Protein AF-A0A2P6W379-F1 (afdb_monomer_lite)

Structure (mmCIF, N/CA/C/O backbone):
data_AF-A0A2P6W379-F1
#
_entry.id   AF-A0A2P6W379-F1
#
loop_
_atom_site.group_PDB
_atom_site.id
_atom_site.type_symbol
_atom_site.label_atom_id
_atom_site.label_alt_id
_atom_site.label_comp_id
_atom_site.label_asym_id
_atom_site.label_entity_id
_atom_site.label_seq_id
_atom_site.pdbx_PDB_ins_code
_atom_site.Cartn_x
_atom_site.Cartn_y
_atom_site.Cartn_z
_atom_site.occupancy
_atom_site.B_iso_or_equiv
_atom_site.auth_seq_id
_atom_site.auth_comp_id
_atom_site.auth_asym_id
_atom_site.auth_atom_id
_atom_site.pdbx_PDB_model_num
ATOM 1 N N . MET A 1 1 ? 27.124 0.269 -18.671 1.00 57.78 1 MET A N 1
ATOM 2 C CA . MET A 1 1 ? 26.835 -1.147 -18.355 1.00 57.78 1 MET A CA 1
ATOM 3 C C . MET A 1 1 ? 25.331 -1.273 -18.275 1.00 57.78 1 MET A C 1
ATOM 5 O O . MET A 1 1 ? 24.788 -0.653 -17.379 1.00 57.78 1 MET A O 1
ATOM 9 N N . ASN A 1 2 ? 24.666 -1.959 -19.210 1.00 65.56 2 ASN A N 1
ATOM 10 C CA . ASN A 1 2 ? 23.214 -2.136 -19.132 1.00 65.56 2 ASN A CA 1
ATOM 11 C C . ASN A 1 2 ? 22.902 -3.354 -18.249 1.00 65.56 2 ASN A C 1
ATOM 13 O O . ASN A 1 2 ? 23.427 -4.433 -18.517 1.00 65.56 2 ASN A O 1
ATOM 17 N N . ILE A 1 3 ? 22.148 -3.166 -17.160 1.00 71.19 3 ILE A N 1
ATOM 18 C CA . ILE A 1 3 ? 21.788 -4.265 -16.240 1.00 71.19 3 ILE A CA 1
ATOM 19 C C . ILE A 1 3 ? 20.744 -5.173 -16.905 1.00 71.19 3 ILE A C 1
ATOM 21 O O . ILE A 1 3 ? 20.728 -6.380 -16.673 1.00 71.19 3 ILE A O 1
ATOM 25 N N . LEU A 1 4 ? 19.913 -4.595 -17.775 1.00 75.00 4 LEU A N 1
ATOM 26 C CA . LEU A 1 4 ? 18.944 -5.310 -18.593 1.00 75.00 4 LEU A CA 1
ATOM 27 C C . LEU A 1 4 ? 19.584 -5.625 -19.954 1.00 75.00 4 LEU A C 1
ATOM 29 O O . LEU A 1 4 ? 20.148 -4.746 -20.608 1.00 75.00 4 LEU A O 1
ATOM 33 N N . GLN A 1 5 ? 19.547 -6.897 -20.355 1.00 80.19 5 GLN A N 1
ATOM 34 C CA . GLN A 1 5 ? 20.039 -7.359 -21.656 1.00 80.19 5 GLN A CA 1
ATOM 35 C C . GLN A 1 5 ? 18.868 -7.534 -22.631 1.00 80.19 5 GLN A C 1
ATOM 37 O O . GLN A 1 5 ? 17.827 -8.070 -22.252 1.00 80.19 5 GLN A O 1
ATOM 42 N N . GLY A 1 6 ? 19.054 -7.115 -23.889 1.00 77.94 6 GLY A N 1
ATOM 43 C CA . GLY A 1 6 ? 18.007 -7.170 -24.918 1.00 77.94 6 GLY A CA 1
ATOM 44 C C . GLY A 1 6 ? 16.788 -6.311 -24.559 1.00 77.94 6 GLY A C 1
ATOM 45 O O . GLY A 1 6 ? 16.950 -5.224 -24.012 1.00 77.94 6 GLY A O 1
ATOM 46 N N . ASP A 1 7 ? 15.585 -6.837 -24.812 1.00 76.88 7 ASP A N 1
ATOM 47 C CA . ASP A 1 7 ? 14.287 -6.207 -24.494 1.00 76.88 7 ASP A CA 1
ATOM 48 C C . ASP A 1 7 ? 13.787 -6.546 -23.071 1.00 76.88 7 ASP A C 1
ATOM 50 O O . ASP A 1 7 ? 12.583 -6.602 -22.800 1.00 76.88 7 ASP A O 1
ATOM 54 N N . GLY A 1 8 ? 14.707 -6.852 -22.150 1.00 80.50 8 GLY A N 1
ATOM 55 C CA . GLY A 1 8 ? 14.373 -7.222 -20.776 1.00 80.50 8 GLY A CA 1
ATOM 56 C C . GLY A 1 8 ? 13.643 -6.099 -20.031 1.00 80.50 8 GLY A C 1
ATOM 57 O O . GLY A 1 8 ? 14.076 -4.950 -20.052 1.00 80.50 8 GLY A O 1
ATOM 58 N N . LYS A 1 9 ? 12.559 -6.447 -19.325 1.00 84.31 9 LYS A N 1
ATOM 59 C CA . LYS A 1 9 ? 11.779 -5.530 -18.476 1.00 84.31 9 LYS A CA 1
ATOM 60 C C . LYS A 1 9 ? 12.013 -5.834 -17.003 1.00 84.31 9 LYS A C 1
ATOM 62 O O . LYS A 1 9 ? 12.027 -7.000 -16.607 1.00 84.31 9 LYS A O 1
ATOM 67 N N . ALA A 1 10 ? 12.158 -4.798 -16.184 1.00 90.06 10 ALA A N 1
ATOM 68 C CA . ALA A 1 10 ? 12.302 -4.955 -14.741 1.00 90.06 10 ALA A CA 1
ATOM 69 C C . ALA A 1 10 ? 10.930 -4.955 -14.050 1.00 90.06 10 ALA A C 1
ATOM 71 O O . ALA A 1 10 ? 10.135 -4.028 -14.209 1.00 90.06 10 ALA A O 1
ATOM 72 N N . ILE A 1 11 ? 10.663 -5.982 -13.245 1.00 93.00 11 ILE A N 1
ATOM 73 C CA . ILE A 1 11 ? 9.470 -6.056 -12.399 1.00 93.00 11 ILE A CA 1
ATOM 74 C C . ILE A 1 11 ? 9.860 -5.668 -10.974 1.00 93.00 11 ILE A C 1
ATOM 76 O O . ILE A 1 11 ? 10.752 -6.268 -10.378 1.00 93.00 11 ILE A O 1
ATOM 80 N N . ILE A 1 12 ? 9.199 -4.645 -10.444 1.00 94.25 12 ILE A N 1
ATOM 81 C CA . ILE A 1 12 ? 9.408 -4.104 -9.104 1.00 94.25 12 ILE A CA 1
ATOM 82 C C . ILE A 1 12 ? 8.241 -4.548 -8.225 1.00 94.25 12 ILE A C 1
ATOM 84 O O . ILE A 1 12 ? 7.087 -4.304 -8.561 1.00 94.25 12 ILE A O 1
ATOM 88 N N . CYS A 1 13 ? 8.516 -5.153 -7.070 1.00 93.44 13 CYS A N 1
ATOM 89 C CA . CYS A 1 13 ? 7.460 -5.732 -6.227 1.00 93.44 13 CYS A CA 1
ATOM 90 C C . CYS A 1 13 ? 7.002 -4.826 -5.069 1.00 93.44 13 CYS A C 1
ATOM 92 O O . CYS A 1 13 ? 6.078 -5.177 -4.345 1.00 93.44 13 CYS A O 1
ATOM 94 N N . SER A 1 14 ? 7.655 -3.684 -4.837 1.00 92.81 14 SER A N 1
ATOM 95 C CA . SER A 1 14 ? 7.234 -2.660 -3.862 1.00 92.81 14 SER A CA 1
ATOM 96 C C . SER A 1 14 ? 8.011 -1.354 -4.067 1.00 92.81 14 SER A C 1
ATOM 98 O O . SER A 1 14 ? 9.137 -1.352 -4.575 1.00 92.81 14 SER A O 1
ATOM 100 N N . SER A 1 15 ? 7.408 -0.240 -3.659 1.00 90.19 15 SER A N 1
ATOM 101 C CA . SER A 1 15 ? 7.976 1.113 -3.704 1.00 90.19 15 SER A CA 1
ATOM 102 C C . SER A 1 15 ? 8.850 1.465 -2.490 1.00 90.19 15 SER A C 1
ATOM 104 O O . SER A 1 15 ? 9.436 2.544 -2.460 1.00 90.19 15 SER A O 1
ATOM 106 N N . GLU A 1 16 ? 8.968 0.581 -1.493 1.00 91.44 16 GLU A N 1
ATOM 107 C CA . GLU A 1 16 ? 9.577 0.915 -0.200 1.00 91.44 16 GLU A CA 1
ATOM 108 C C . GLU A 1 16 ? 11.080 1.182 -0.283 1.00 91.44 16 GLU A C 1
ATOM 110 O O . GLU A 1 16 ? 11.851 0.404 -0.858 1.00 91.44 16 GLU A O 1
ATOM 115 N N . ASN A 1 17 ? 11.500 2.254 0.393 1.00 90.50 17 ASN A N 1
ATOM 116 C CA . ASN A 1 17 ? 12.902 2.649 0.520 1.00 90.50 17 ASN A CA 1
ATOM 117 C C . ASN A 1 17 ? 13.612 1.957 1.684 1.00 90.50 17 ASN A C 1
ATOM 119 O O . ASN A 1 17 ? 14.819 1.720 1.622 1.00 90.50 17 ASN A O 1
ATOM 123 N N . THR A 1 18 ? 12.878 1.620 2.744 1.00 91.12 18 THR A N 1
ATOM 124 C CA . THR A 1 18 ? 13.440 0.996 3.944 1.00 91.12 18 THR A CA 1
ATOM 125 C C . THR A 1 18 ? 12.498 -0.043 4.523 1.00 91.12 18 THR A C 1
ATOM 127 O O . THR A 1 18 ? 11.295 0.041 4.319 1.00 91.12 18 THR A O 1
ATOM 130 N N . PHE A 1 19 ? 13.045 -0.988 5.282 1.00 89.38 19 PHE A N 1
ATOM 131 C CA . PHE A 1 19 ? 12.269 -1.868 6.148 1.00 89.38 19 PHE A CA 1
ATOM 132 C C . PHE A 1 19 ? 12.831 -1.821 7.567 1.00 89.38 19 PHE A C 1
ATOM 134 O O . PHE A 1 19 ? 14.036 -1.635 7.779 1.00 89.38 19 PHE A O 1
ATOM 141 N N . ARG A 1 20 ? 11.961 -1.972 8.566 1.00 87.38 20 ARG A N 1
ATOM 142 C CA . ARG A 1 20 ? 12.348 -1.922 9.980 1.00 87.38 20 ARG A CA 1
ATOM 143 C C . ARG A 1 20 ? 12.516 -3.336 10.527 1.00 87.38 20 ARG A C 1
ATOM 145 O O . ARG A 1 20 ? 11.641 -4.183 10.394 1.00 87.38 20 ARG A O 1
ATOM 152 N N . THR A 1 21 ? 13.647 -3.582 11.176 1.00 86.44 21 THR A N 1
ATOM 153 C CA . THR A 1 21 ? 13.871 -4.765 12.019 1.00 86.44 21 THR A CA 1
ATOM 154 C C . THR A 1 21 ? 13.759 -4.364 13.488 1.00 86.44 21 THR A C 1
ATOM 156 O O . THR A 1 21 ? 13.798 -3.178 13.808 1.00 86.44 21 THR A O 1
ATOM 159 N N . MET A 1 22 ? 13.735 -5.333 14.410 1.00 85.56 22 MET A N 1
ATOM 160 C CA . MET A 1 22 ? 13.748 -5.036 15.853 1.00 85.56 22 MET 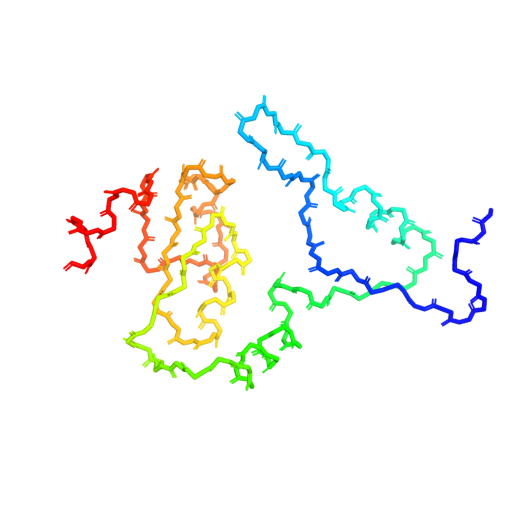A CA 1
ATOM 161 C C . MET A 1 22 ? 14.942 -4.178 16.309 1.00 85.56 22 MET A C 1
ATOM 163 O O . MET A 1 22 ? 14.881 -3.567 17.369 1.00 85.56 22 MET A O 1
ATOM 167 N N . LYS A 1 23 ? 16.048 -4.170 15.553 1.00 89.62 23 LYS A N 1
ATOM 168 C CA . LYS A 1 23 ? 17.309 -3.534 15.965 1.00 89.62 23 LYS A CA 1
ATOM 169 C C . LYS A 1 23 ? 17.656 -2.278 15.171 1.00 89.62 23 LYS A C 1
ATOM 171 O O . LYS A 1 23 ? 18.435 -1.467 15.656 1.00 89.62 23 LYS A O 1
ATOM 176 N N . LYS A 1 24 ? 17.163 -2.154 13.937 1.00 93.19 24 LYS A N 1
ATOM 177 C CA . LYS A 1 24 ? 17.547 -1.079 13.012 1.00 93.19 24 LYS A CA 1
ATOM 178 C C . LYS A 1 24 ? 16.618 -0.979 11.810 1.00 93.19 24 LYS A C 1
ATOM 180 O O . LYS A 1 24 ? 16.014 -1.972 11.398 1.00 93.19 24 LYS A O 1
ATOM 185 N N . THR A 1 25 ? 16.605 0.201 11.209 1.00 92.44 25 THR A N 1
ATOM 186 C CA . THR A 1 25 ? 16.099 0.436 9.856 1.00 92.44 25 THR A CA 1
ATOM 187 C C . THR A 1 25 ? 17.155 0.005 8.842 1.00 92.44 25 THR A C 1
ATOM 189 O O . THR A 1 25 ? 18.339 0.306 9.005 1.00 92.44 25 THR A O 1
ATOM 192 N N . MET A 1 26 ? 16.736 -0.729 7.817 1.00 93.75 26 MET A N 1
ATOM 193 C CA . MET A 1 26 ? 17.589 -1.260 6.757 1.00 93.75 26 MET A CA 1
ATOM 194 C C . MET A 1 26 ? 17.117 -0.748 5.394 1.00 93.75 26 MET A C 1
ATOM 196 O O . MET A 1 26 ? 15.913 -0.546 5.222 1.00 93.75 26 MET A O 1
ATOM 200 N N . PRO A 1 27 ? 18.022 -0.568 4.416 1.00 93.38 27 PRO A N 1
ATOM 201 C CA . PRO A 1 27 ? 17.626 -0.287 3.042 1.00 93.38 27 PRO A CA 1
ATOM 202 C C . PRO A 1 27 ? 16.738 -1.402 2.491 1.00 93.38 27 PRO A C 1
ATOM 204 O O . PRO A 1 27 ? 17.054 -2.580 2.648 1.00 93.38 27 PRO A O 1
ATOM 207 N N . HIS A 1 28 ? 15.644 -1.021 1.844 1.00 92.94 28 HIS A N 1
ATOM 208 C CA . HIS A 1 28 ? 14.801 -1.922 1.068 1.00 92.94 28 HIS A CA 1
ATOM 209 C C . HIS A 1 28 ? 15.131 -1.762 -0.426 1.00 92.94 28 HIS A C 1
ATOM 211 O O . HIS A 1 28 ? 16.180 -1.228 -0.795 1.00 92.94 28 HIS A O 1
ATOM 217 N N . GLN A 1 29 ? 14.254 -2.233 -1.306 1.00 93.31 29 GLN A N 1
ATOM 218 C CA . GLN A 1 29 ? 14.509 -2.266 -2.741 1.00 93.31 29 GLN A CA 1
ATOM 219 C C . GLN A 1 29 ? 14.503 -0.899 -3.447 1.00 93.31 29 GLN A C 1
ATOM 221 O O . GLN A 1 29 ? 14.893 -0.837 -4.607 1.00 93.31 29 GLN A O 1
ATOM 226 N N . GLY A 1 30 ? 14.129 0.199 -2.778 1.00 92.44 30 GLY A N 1
ATOM 227 C CA . GLY A 1 30 ? 14.041 1.537 -3.382 1.00 92.44 30 GLY A CA 1
ATOM 228 C C . GLY A 1 30 ? 15.288 1.982 -4.161 1.00 92.44 30 GLY A C 1
ATOM 229 O O . GLY A 1 30 ? 15.163 2.497 -5.270 1.00 92.44 30 GLY A O 1
ATOM 230 N N . MET A 1 31 ? 16.494 1.702 -3.651 1.00 91.00 31 MET A N 1
ATOM 231 C CA . MET A 1 31 ? 17.738 2.024 -4.370 1.00 91.00 31 MET A CA 1
ATOM 232 C C . MET A 1 31 ? 17.930 1.191 -5.644 1.00 91.00 31 MET A C 1
ATOM 234 O O . MET A 1 31 ? 18.374 1.710 -6.665 1.00 91.00 31 MET A O 1
ATOM 238 N N . PHE A 1 32 ? 17.549 -0.088 -5.614 1.00 91.25 32 PHE A N 1
ATOM 239 C CA . PHE A 1 32 ? 17.609 -0.954 -6.789 1.00 91.25 32 PHE A CA 1
ATOM 240 C C . PHE A 1 32 ? 16.536 -0.555 -7.802 1.00 91.25 32 PHE A C 1
ATOM 242 O O . PHE A 1 32 ? 16.822 -0.486 -8.991 1.00 91.25 32 PHE A O 1
ATOM 249 N N . ASN A 1 33 ? 15.336 -0.197 -7.338 1.00 93.00 33 ASN A N 1
ATOM 250 C CA . ASN A 1 33 ? 14.262 0.328 -8.179 1.00 93.00 33 ASN A CA 1
ATOM 251 C C . ASN A 1 33 ? 14.705 1.574 -8.946 1.00 93.00 33 ASN A C 1
ATOM 253 O O . ASN A 1 33 ? 14.422 1.687 -10.134 1.00 93.00 33 ASN A O 1
ATOM 257 N N . GLN A 1 34 ? 15.394 2.505 -8.278 1.00 91.75 34 GLN A N 1
ATOM 258 C CA . GLN A 1 34 ? 15.940 3.688 -8.936 1.00 91.75 34 GLN A CA 1
ATOM 259 C C . GLN A 1 34 ? 16.958 3.297 -10.012 1.00 91.75 34 GLN A C 1
ATOM 261 O O . GLN A 1 34 ? 16.827 3.738 -11.151 1.00 91.75 34 GLN A O 1
ATOM 266 N N . ALA A 1 35 ? 17.905 2.414 -9.682 1.00 89.94 35 ALA A N 1
ATOM 267 C CA . ALA A 1 35 ? 18.881 1.930 -10.651 1.00 89.94 35 ALA A CA 1
ATOM 268 C C . ALA A 1 35 ? 18.209 1.252 -11.857 1.00 89.94 35 ALA A C 1
ATOM 270 O O . ALA A 1 35 ? 18.611 1.485 -12.988 1.00 89.94 35 ALA A O 1
ATOM 271 N N . PHE A 1 36 ? 17.154 0.457 -11.658 1.00 90.25 36 PHE A N 1
ATOM 272 C CA . PHE A 1 36 ? 16.426 -0.147 -12.776 1.00 90.25 36 PHE A CA 1
ATOM 273 C C . PHE A 1 36 ? 15.701 0.891 -13.640 1.00 90.25 36 PHE A C 1
ATOM 275 O O . PHE A 1 36 ? 15.750 0.782 -14.862 1.00 90.25 36 PHE A O 1
ATOM 282 N N . ARG A 1 37 ? 15.088 1.918 -13.035 1.00 89.38 37 ARG A N 1
ATOM 283 C CA . ARG A 1 37 ? 14.392 2.994 -13.766 1.00 89.38 37 ARG A CA 1
ATOM 284 C C . ARG A 1 37 ? 15.330 3.838 -14.624 1.00 89.38 37 ARG A C 1
ATOM 286 O O . ARG A 1 37 ? 14.929 4.292 -15.687 1.00 89.38 37 ARG A O 1
ATOM 293 N N . GLU A 1 38 ? 16.566 4.047 -14.179 1.00 88.50 38 GLU A N 1
ATOM 294 C CA . GLU A 1 38 ? 17.581 4.766 -14.963 1.00 88.50 38 GLU A CA 1
ATOM 295 C C . GLU A 1 38 ? 18.087 3.947 -16.163 1.00 88.50 38 GLU A C 1
ATOM 297 O O . GLU A 1 38 ? 18.641 4.506 -17.108 1.00 88.50 38 GLU A O 1
ATOM 302 N N . MET A 1 39 ? 17.888 2.626 -16.140 1.00 83.19 39 MET A N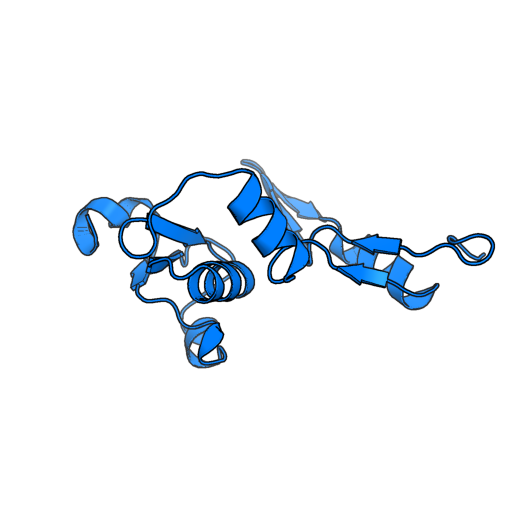 1
ATOM 303 C CA . MET A 1 39 ? 18.512 1.685 -17.072 1.00 83.19 39 MET A CA 1
ATOM 304 C C . MET A 1 39 ? 17.521 1.020 -18.041 1.00 83.19 39 MET A C 1
ATOM 306 O O . MET A 1 39 ? 17.957 0.377 -18.995 1.00 83.19 39 MET A O 1
ATOM 310 N N . GLY A 1 40 ? 16.208 1.166 -17.838 1.00 84.19 40 GLY A N 1
ATOM 311 C CA . GLY A 1 40 ? 15.198 0.657 -18.766 1.00 84.19 40 GLY A CA 1
ATOM 312 C C . GLY A 1 40 ? 13.763 0.725 -18.243 1.00 84.19 40 GLY A C 1
ATOM 313 O O . GLY A 1 40 ? 13.469 1.356 -17.228 1.00 84.19 40 GLY A O 1
ATOM 314 N N . GLU A 1 41 ? 12.852 0.063 -18.960 1.00 87.31 41 GLU A N 1
ATOM 315 C CA . GLU A 1 41 ? 11.439 0.001 -18.583 1.00 87.31 41 GLU A CA 1
ATOM 316 C C . GLU A 1 41 ? 11.230 -0.828 -17.310 1.00 87.31 41 GLU A C 1
ATOM 318 O O . GLU A 1 41 ? 11.686 -1.972 -17.193 1.00 87.31 41 GLU A O 1
ATOM 323 N N . THR A 1 42 ? 10.470 -0.260 -16.372 1.00 91.00 42 THR A N 1
ATOM 324 C CA . THR A 1 42 ? 10.095 -0.916 -15.117 1.00 91.00 42 THR A CA 1
ATOM 325 C C . THR A 1 42 ? 8.586 -0.946 -14.936 1.00 91.00 42 THR A 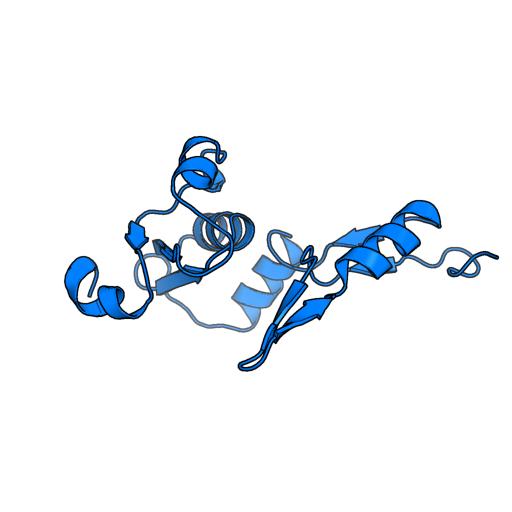C 1
ATOM 327 O O . THR A 1 42 ? 7.919 0.042 -15.243 1.00 91.00 42 THR A O 1
ATOM 330 N N . ARG A 1 43 ? 8.062 -2.014 -14.334 1.00 93.19 43 ARG A N 1
ATOM 331 C CA . ARG A 1 43 ? 6.663 -2.112 -13.898 1.00 93.19 43 ARG A CA 1
ATOM 332 C C . ARG A 1 43 ? 6.598 -2.433 -12.408 1.00 93.19 43 ARG A C 1
ATOM 334 O O . ARG A 1 43 ? 7.185 -3.420 -11.975 1.00 93.19 43 ARG A O 1
ATOM 341 N N . LEU A 1 44 ? 5.885 -1.612 -11.636 1.00 93.50 44 LEU A N 1
ATOM 342 C CA . LEU A 1 44 ? 5.503 -1.949 -10.265 1.00 93.50 44 LEU A CA 1
ATOM 343 C C . LEU A 1 44 ? 4.349 -2.960 -10.323 1.00 93.50 44 LEU A C 1
ATOM 345 O O . LEU A 1 44 ? 3.407 -2.745 -11.070 1.00 93.50 44 LEU A O 1
ATOM 349 N N . VAL A 1 45 ? 4.443 -4.056 -9.574 1.00 95.94 45 VAL A N 1
ATOM 350 C CA . VAL A 1 45 ? 3.384 -5.083 -9.445 1.00 95.94 45 VAL A CA 1
ATOM 351 C C . VAL A 1 45 ? 2.995 -5.333 -7.986 1.00 95.94 45 VAL A C 1
ATOM 353 O O . VAL A 1 45 ? 2.287 -6.282 -7.672 1.00 95.94 45 VAL A O 1
ATOM 356 N N . GLY A 1 46 ? 3.534 -4.524 -7.073 1.00 95.19 46 GLY A N 1
ATOM 357 C CA . GLY A 1 46 ? 3.085 -4.468 -5.688 1.00 95.19 46 GLY A CA 1
ATOM 358 C C . GLY A 1 46 ? 2.033 -3.383 -5.508 1.00 95.19 46 GLY A C 1
ATOM 359 O O . GLY A 1 46 ? 1.721 -2.648 -6.439 1.00 95.19 46 GLY A O 1
ATOM 360 N N . LYS A 1 47 ? 1.541 -3.234 -4.279 1.00 95.88 47 LYS A N 1
ATOM 361 C CA . LYS A 1 47 ? 0.597 -2.170 -3.918 1.00 95.88 47 LYS A CA 1
ATOM 362 C C . LYS A 1 47 ? 1.045 -0.789 -4.435 1.00 95.88 47 LYS A C 1
ATOM 364 O O . LYS A 1 47 ? 2.232 -0.472 -4.294 1.00 95.88 47 LYS A O 1
ATOM 369 N N . PRO A 1 48 ? 0.126 0.030 -4.975 1.00 95.50 48 PRO A N 1
ATOM 370 C CA . PRO A 1 48 ? -1.312 -0.216 -5.119 1.00 95.50 48 PRO A CA 1
ATOM 371 C C . PRO A 1 48 ? -1.715 -0.832 -6.476 1.00 95.50 48 PRO A C 1
ATOM 373 O O . PRO A 1 48 ? -2.880 -0.752 -6.835 1.00 95.50 48 PRO A O 1
ATOM 376 N N . ASP A 1 49 ? -0.790 -1.431 -7.238 1.00 96.62 49 ASP A N 1
ATOM 377 C CA . ASP A 1 49 ? -1.031 -1.891 -8.619 1.00 96.62 49 ASP A CA 1
ATOM 378 C C . ASP A 1 49 ? -2.243 -2.830 -8.755 1.00 96.62 49 ASP A C 1
ATOM 380 O O . ASP A 1 49 ? -2.466 -3.708 -7.917 1.00 96.62 49 ASP A O 1
ATOM 384 N N . ASP A 1 50 ? -2.995 -2.686 -9.846 1.00 96.06 50 ASP A N 1
ATOM 385 C CA . ASP A 1 50 ? -4.197 -3.486 -10.105 1.00 96.06 50 ASP A CA 1
ATOM 386 C C . ASP A 1 50 ? -3.890 -4.987 -10.187 1.00 96.06 50 ASP A C 1
ATOM 388 O O . ASP A 1 50 ? -4.679 -5.800 -9.713 1.00 96.06 50 ASP A O 1
ATOM 392 N N . PHE A 1 51 ? -2.711 -5.377 -10.694 1.00 95.56 51 PHE A N 1
ATOM 393 C CA . PHE A 1 51 ? -2.305 -6.785 -10.722 1.00 95.56 51 PHE A CA 1
ATOM 394 C C . PHE A 1 51 ? -2.129 -7.350 -9.309 1.00 95.56 51 PHE A C 1
ATOM 396 O O . PHE A 1 51 ? -2.469 -8.503 -9.053 1.00 95.56 51 PHE A O 1
ATOM 403 N N . TYR A 1 52 ? -1.619 -6.545 -8.368 1.00 96.62 52 TYR A N 1
ATOM 404 C CA . TYR A 1 52 ? -1.549 -6.960 -6.967 1.00 96.62 52 TYR A CA 1
ATOM 405 C C . TYR A 1 52 ? -2.950 -7.206 -6.407 1.00 96.62 52 TYR A C 1
ATOM 407 O O . TYR A 1 52 ? -3.162 -8.194 -5.706 1.00 96.62 52 TYR A O 1
ATOM 415 N N . GLN A 1 53 ? -3.893 -6.311 -6.703 1.00 95.75 53 GLN A N 1
ATOM 416 C CA . GLN A 1 53 ? -5.268 -6.399 -6.218 1.00 95.75 53 GLN A CA 1
ATOM 417 C C . GLN A 1 53 ? -6.001 -7.619 -6.798 1.00 95.75 53 GLN A C 1
ATOM 419 O O . GLN A 1 53 ? -6.645 -8.341 -6.039 1.00 95.75 53 GLN A O 1
ATOM 424 N N . 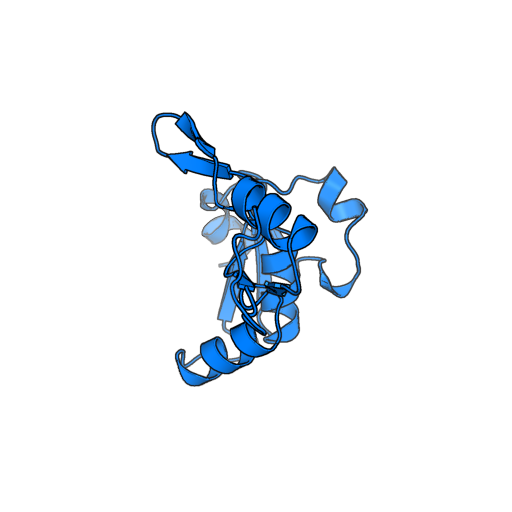GLU A 1 54 ? -5.842 -7.892 -8.096 1.00 95.69 54 GLU A N 1
ATOM 425 C CA . GLU A 1 54 ? -6.384 -9.080 -8.775 1.00 95.69 54 GLU A CA 1
ATOM 426 C C . GLU A 1 54 ? -5.862 -10.367 -8.119 1.00 95.69 54 GLU A C 1
ATOM 428 O O . GLU A 1 54 ? -6.639 -11.191 -7.637 1.00 95.69 54 GLU A O 1
ATOM 433 N N . VAL A 1 55 ? -4.538 -10.489 -7.971 1.00 95.75 55 VAL A N 1
ATOM 434 C CA . VAL A 1 55 ? -3.918 -11.651 -7.312 1.00 95.75 55 VAL A CA 1
ATOM 435 C C . VAL A 1 55 ? -4.356 -11.770 -5.849 1.00 95.75 55 VAL A C 1
ATOM 437 O O . VAL A 1 55 ? -4.537 -12.877 -5.339 1.00 95.75 55 VAL A O 1
ATOM 440 N N . PHE A 1 56 ? -4.533 -10.647 -5.150 1.00 95.69 56 PHE A N 1
ATOM 441 C CA . PHE A 1 56 ? -5.022 -10.639 -3.775 1.00 95.69 56 PHE A CA 1
ATOM 442 C C . PHE A 1 56 ? -6.453 -11.193 -3.686 1.00 95.69 56 PHE A C 1
ATOM 444 O O . PHE A 1 56 ? -6.724 -12.008 -2.803 1.00 95.69 56 PHE A O 1
ATOM 451 N N . GLN A 1 57 ? -7.346 -10.783 -4.590 1.00 94.25 57 GLN A N 1
ATOM 452 C CA . GLN A 1 57 ? -8.735 -11.255 -4.660 1.00 94.25 57 GLN A CA 1
ATOM 453 C C . GLN A 1 57 ? -8.833 -12.738 -5.023 1.00 94.25 57 GLN A C 1
ATOM 455 O O . GLN A 1 57 ? -9.656 -13.450 -4.447 1.00 94.25 57 GLN A O 1
ATOM 460 N N . ASP A 1 58 ? -7.965 -13.215 -5.912 1.00 95.38 58 ASP A N 1
ATOM 461 C CA . ASP A 1 58 ? -7.908 -14.629 -6.290 1.00 95.38 58 ASP A CA 1
ATOM 462 C C . ASP A 1 58 ? -7.390 -15.517 -5.152 1.00 95.38 58 ASP A C 1
ATOM 464 O O . ASP A 1 58 ? -7.848 -16.647 -4.965 1.00 95.38 58 ASP A O 1
ATOM 468 N N . TYR A 1 59 ? -6.417 -15.021 -4.382 1.00 96.06 59 TYR A N 1
ATOM 469 C CA . TYR A 1 59 ? -5.771 -15.801 -3.328 1.00 96.06 59 TYR A CA 1
ATOM 470 C C . TYR A 1 59 ? -6.551 -15.794 -2.007 1.00 96.06 59 TYR A C 1
ATOM 472 O O . TYR A 1 59 ? -6.607 -16.814 -1.312 1.00 96.06 59 TYR A O 1
ATOM 480 N N . PHE A 1 60 ? -7.135 -14.656 -1.622 1.00 93.50 60 PHE A N 1
ATOM 481 C CA . PHE A 1 60 ? -7.818 -14.496 -0.340 1.00 93.50 60 PHE A CA 1
ATOM 482 C C . PHE A 1 60 ? -9.336 -14.464 -0.501 1.00 93.50 60 PHE A C 1
ATOM 484 O O . PHE A 1 60 ? -9.896 -13.584 -1.143 1.00 93.50 60 PHE A O 1
ATOM 491 N N . SER A 1 61 ? -10.033 -15.348 0.213 1.00 91.38 61 SER A N 1
ATOM 492 C CA . SER A 1 61 ? -11.471 -15.190 0.433 1.00 91.38 61 SER A CA 1
ATOM 493 C C . SER A 1 61 ? -11.721 -14.156 1.532 1.00 91.38 61 SER A C 1
ATOM 495 O O . SER A 1 61 ? -11.338 -14.367 2.685 1.00 91.38 61 SER A O 1
ATOM 497 N N . TYR A 1 62 ? -12.385 -13.053 1.195 1.00 92.00 62 TYR A N 1
ATOM 498 C CA . TYR A 1 62 ? -12.777 -12.018 2.148 1.00 92.00 62 TYR A CA 1
ATOM 499 C C . TYR A 1 62 ? -14.159 -11.450 1.812 1.00 92.00 62 TYR A C 1
ATOM 501 O O . TYR A 1 62 ? -14.630 -11.544 0.681 1.00 92.00 62 TYR A O 1
ATOM 509 N N . PHE A 1 63 ? -14.815 -10.847 2.803 1.00 90.62 63 PHE A N 1
ATOM 510 C CA . PHE A 1 63 ? -16.087 -10.152 2.605 1.00 90.62 63 PHE A CA 1
ATOM 511 C C . PHE A 1 63 ? -15.844 -8.647 2.550 1.00 90.62 63 PHE A C 1
ATOM 513 O O . PHE A 1 63 ? -15.401 -8.049 3.538 1.00 90.62 63 PHE A O 1
ATOM 520 N N . THR A 1 64 ? -16.143 -8.035 1.406 1.00 84.69 64 THR A N 1
ATOM 521 C CA . THR A 1 64 ? -16.161 -6.575 1.235 1.00 84.69 64 THR A CA 1
ATOM 522 C C . THR A 1 64 ? -17.055 -5.943 2.306 1.00 84.69 64 THR A C 1
ATOM 524 O O . THR A 1 64 ? -18.167 -6.419 2.541 1.00 84.69 64 THR A O 1
ATOM 527 N N . GLY A 1 65 ? -16.566 -4.913 3.000 1.00 82.12 65 GLY A N 1
ATOM 528 C CA . GLY A 1 65 ? -17.278 -4.249 4.104 1.00 82.12 65 GLY A CA 1
ATOM 529 C C . GLY A 1 65 ? -17.298 -4.974 5.462 1.00 82.12 65 GLY A C 1
ATOM 530 O O . GLY A 1 65 ? -17.692 -4.370 6.454 1.00 82.12 65 GLY A O 1
ATOM 531 N N . ALA A 1 66 ? -16.845 -6.230 5.549 1.00 89.50 66 ALA A N 1
ATOM 532 C CA . ALA A 1 66 ? -16.640 -6.943 6.824 1.00 89.50 66 ALA A CA 1
ATOM 533 C C . ALA A 1 66 ? -15.169 -7.341 7.048 1.00 89.50 66 ALA A C 1
ATOM 535 O O . ALA A 1 66 ? -14.844 -8.101 7.960 1.00 89.50 66 ALA A O 1
ATOM 536 N N . SER A 1 67 ? -14.283 -6.819 6.202 1.00 95.31 67 SER A N 1
ATOM 537 C CA . SER A 1 67 ? -12.841 -7.039 6.242 1.00 95.31 67 SER A CA 1
ATOM 538 C C . SER A 1 67 ? -12.133 -5.697 6.359 1.00 95.31 67 SER A C 1
ATOM 540 O O . SER A 1 67 ? -12.603 -4.691 5.821 1.00 95.31 67 SER A O 1
ATOM 542 N N . MET A 1 68 ? -11.005 -5.689 7.068 1.00 95.62 68 MET A N 1
ATOM 543 C CA . MET A 1 68 ? -10.220 -4.484 7.308 1.00 95.62 68 MET A CA 1
ATOM 544 C C . MET A 1 68 ? -8.851 -4.598 6.647 1.00 95.62 68 MET A C 1
ATOM 546 O O . MET A 1 68 ? -8.153 -5.593 6.851 1.00 95.62 68 MET A O 1
ATOM 550 N N . PHE A 1 69 ? -8.441 -3.554 5.931 1.00 96.62 69 PHE A N 1
ATOM 551 C CA . PHE A 1 69 ? -7.083 -3.408 5.424 1.00 96.62 69 PHE A CA 1
ATOM 552 C C . PHE A 1 69 ? -6.312 -2.458 6.343 1.00 96.62 69 PHE A C 1
ATOM 554 O O . PHE A 1 69 ? -6.619 -1.269 6.442 1.00 96.62 69 PHE A O 1
ATOM 561 N N . VAL A 1 70 ? -5.333 -2.993 7.070 1.00 96.44 70 VAL A N 1
ATOM 562 C CA . VAL A 1 70 ? -4.574 -2.245 8.080 1.00 96.44 70 VAL A CA 1
ATOM 563 C C . VAL A 1 70 ? -3.150 -2.050 7.586 1.00 96.44 70 VAL A C 1
ATOM 565 O O . VAL A 1 70 ? -2.463 -3.026 7.292 1.00 96.44 70 VAL A O 1
ATOM 568 N N . GLY A 1 71 ? -2.700 -0.801 7.527 1.00 95.62 71 GLY A N 1
ATOM 569 C CA . GLY A 1 71 ? -1.385 -0.461 6.997 1.00 95.62 71 GLY A CA 1
ATOM 570 C C . GLY A 1 71 ? -0.841 0.841 7.559 1.00 95.62 71 GLY A C 1
ATOM 571 O O . GLY A 1 71 ? -1.506 1.546 8.321 1.00 95.62 71 GLY A O 1
ATOM 572 N N . ASP A 1 72 ? 0.395 1.143 7.207 1.00 94.75 72 ASP A N 1
ATOM 573 C CA . ASP A 1 72 ? 1.133 2.316 7.666 1.00 94.75 72 ASP A CA 1
ATOM 574 C C . ASP A 1 72 ? 1.682 3.157 6.510 1.00 94.75 72 ASP A C 1
ATOM 576 O O . ASP A 1 72 ? 2.439 4.095 6.759 1.00 94.75 72 ASP A O 1
ATOM 580 N N . ARG A 1 73 ? 1.257 2.863 5.274 1.00 95.00 73 ARG A N 1
ATOM 581 C CA . ARG A 1 73 ? 1.579 3.606 4.049 1.00 95.00 73 ARG A CA 1
ATOM 582 C C . ARG A 1 73 ? 0.332 4.002 3.267 1.00 95.00 73 ARG A C 1
ATOM 584 O O . ARG A 1 73 ? -0.725 3.390 3.419 1.00 95.00 73 ARG A O 1
ATOM 591 N N . LEU A 1 74 ? 0.444 5.035 2.430 1.00 96.38 74 LEU A N 1
ATOM 592 C CA . LEU A 1 74 ? -0.696 5.526 1.643 1.00 96.38 74 LEU A CA 1
ATOM 593 C C . LEU A 1 74 ? -1.129 4.485 0.609 1.00 96.38 74 LEU A C 1
ATOM 595 O O . LEU A 1 74 ? -2.323 4.289 0.404 1.00 96.38 74 LEU A O 1
ATOM 599 N N . GLU A 1 75 ? -0.175 3.740 0.053 1.00 95.75 75 GLU A N 1
ATOM 600 C CA . GLU A 1 75 ? -0.427 2.641 -0.877 1.00 95.75 75 GLU A CA 1
ATOM 601 C C . GLU A 1 75 ? -1.251 1.513 -0.238 1.00 95.75 75 GLU A C 1
ATOM 603 O O . GLU A 1 75 ? -2.010 0.841 -0.933 1.00 95.75 75 GLU A O 1
ATOM 608 N N . ASP A 1 76 ? -1.143 1.305 1.082 1.00 96.81 76 ASP A N 1
ATOM 609 C CA . ASP A 1 76 ? -2.001 0.355 1.799 1.00 96.81 76 ASP A CA 1
ATOM 610 C C . ASP A 1 76 ? -3.454 0.837 1.828 1.00 96.81 76 ASP A C 1
ATOM 612 O O . ASP A 1 76 ? -4.374 0.030 1.698 1.00 96.81 76 ASP A O 1
ATOM 616 N N . MET A 1 77 ? -3.658 2.145 2.010 1.00 97.81 77 MET A N 1
ATOM 617 C CA . MET A 1 77 ? -4.992 2.746 2.074 1.00 97.81 77 MET A CA 1
ATOM 618 C C . MET A 1 77 ? -5.646 2.726 0.700 1.00 97.81 77 MET A C 1
ATOM 620 O O . MET A 1 77 ? -6.781 2.288 0.574 1.00 97.81 77 MET A O 1
ATOM 624 N N . GLU A 1 78 ? -4.898 3.096 -0.334 1.00 97.88 78 GLU A N 1
ATOM 625 C CA . GLU A 1 78 ? -5.351 3.008 -1.720 1.00 97.88 78 GLU A CA 1
ATOM 626 C C . GLU A 1 78 ? -5.744 1.577 -2.096 1.00 97.88 78 GLU A C 1
ATOM 628 O O . GLU A 1 78 ? -6.851 1.342 -2.572 1.00 97.88 78 GLU A O 1
ATOM 633 N N . THR A 1 79 ? -4.886 0.601 -1.778 1.00 97.62 79 THR A N 1
ATOM 634 C CA . THR A 1 79 ? -5.174 -0.820 -2.022 1.00 97.62 79 THR A CA 1
ATOM 635 C C . THR A 1 79 ? -6.446 -1.260 -1.300 1.00 97.62 79 THR A C 1
ATOM 637 O O . THR A 1 79 ? -7.328 -1.857 -1.909 1.00 97.62 79 THR A O 1
ATOM 640 N N . GLY A 1 80 ? -6.566 -0.975 -0.001 1.00 97.50 80 GLY A N 1
ATOM 641 C CA . GLY A 1 80 ? -7.732 -1.386 0.778 1.00 97.50 80 GLY A CA 1
ATOM 642 C C . GLY A 1 80 ? -9.033 -0.726 0.313 1.00 97.50 80 GLY A C 1
ATOM 643 O O . GLY A 1 80 ? -10.061 -1.401 0.250 1.00 97.50 80 GLY A O 1
ATOM 644 N N . ASN A 1 81 ? -8.973 0.553 -0.065 1.00 97.56 81 ASN A N 1
ATOM 645 C CA . ASN A 1 81 ? -10.114 1.298 -0.591 1.00 97.56 81 ASN A CA 1
ATOM 646 C C . ASN A 1 81 ? -10.556 0.740 -1.954 1.00 97.56 81 ASN A C 1
ATOM 648 O O . ASN A 1 81 ? -11.747 0.487 -2.141 1.00 97.56 81 ASN A O 1
ATOM 652 N N . ASN A 1 82 ? -9.620 0.451 -2.865 1.00 97.12 82 ASN A N 1
ATOM 653 C CA . ASN A 1 82 ? -9.932 -0.191 -4.149 1.00 97.12 82 ASN A CA 1
ATOM 654 C C . ASN A 1 82 ? -10.532 -1.598 -3.968 1.00 97.12 82 ASN A C 1
ATOM 656 O O . ASN A 1 82 ? -11.443 -1.989 -4.696 1.00 97.12 82 ASN A O 1
ATOM 660 N N . LEU A 1 83 ? -10.082 -2.344 -2.952 1.00 96.50 83 LEU A N 1
ATOM 661 C CA . LEU A 1 83 ? -10.610 -3.670 -2.606 1.00 96.50 83 LEU A CA 1
ATOM 662 C C . LEU A 1 83 ? -11.966 -3.635 -1.871 1.00 96.50 83 LEU A C 1
ATOM 664 O O . LEU A 1 83 ? -12.501 -4.702 -1.543 1.00 96.50 83 LEU A O 1
ATOM 668 N N . GLY A 1 84 ? -12.522 -2.451 -1.586 1.00 95.88 84 GLY A N 1
ATOM 669 C CA . GLY A 1 84 ? -13.801 -2.289 -0.884 1.00 95.88 84 GLY A CA 1
ATOM 670 C C . GLY A 1 84 ? -13.766 -2.740 0.582 1.00 95.88 84 GLY A C 1
ATOM 671 O O . GLY A 1 84 ? -14.776 -3.202 1.127 1.00 95.88 84 GLY A O 1
ATOM 672 N N . MET A 1 85 ? -12.593 -2.679 1.214 1.00 96.81 85 MET A N 1
ATOM 673 C CA . MET A 1 85 ? -12.402 -2.983 2.631 1.00 96.81 85 MET A CA 1
ATOM 674 C C . MET A 1 85 ? -12.441 -1.714 3.478 1.00 96.81 85 MET A C 1
ATOM 676 O O . MET A 1 85 ? -12.150 -0.627 2.995 1.00 96.81 85 MET A O 1
ATOM 680 N N . THR A 1 86 ? -12.710 -1.870 4.774 1.00 96.50 86 THR A N 1
ATOM 681 C CA . THR A 1 86 ? -12.502 -0.778 5.729 1.00 96.50 86 THR A CA 1
ATOM 682 C C . THR A 1 86 ? -11.009 -0.533 5.918 1.00 96.50 86 THR A C 1
ATOM 684 O O . THR A 1 86 ? -10.277 -1.445 6.314 1.00 96.50 86 THR A O 1
ATOM 687 N N . THR A 1 87 ? -10.537 0.684 5.686 1.00 97.56 87 THR A N 1
ATOM 688 C CA . THR A 1 87 ? -9.112 1.025 5.746 1.00 97.56 87 THR A CA 1
ATOM 689 C C . THR A 1 87 ? -8.709 1.647 7.078 1.00 97.56 87 THR A C 1
ATOM 691 O O . THR A 1 87 ? -9.372 2.525 7.636 1.00 97.56 87 THR A O 1
ATOM 694 N N . VAL A 1 88 ? -7.582 1.187 7.624 1.00 97.25 88 VAL A N 1
ATOM 695 C CA . VAL A 1 88 ? -7.045 1.685 8.895 1.00 97.25 88 VAL A CA 1
ATOM 696 C C . VAL A 1 88 ? -5.578 2.051 8.758 1.00 97.25 88 VAL A C 1
ATOM 698 O O . VAL A 1 88 ? -4.714 1.176 8.677 1.00 97.25 88 VAL A O 1
ATOM 701 N N . ALA A 1 89 ? -5.297 3.350 8.842 1.00 97.25 89 ALA A N 1
ATOM 702 C CA . ALA A 1 89 ? -3.942 3.874 8.885 1.00 97.25 89 ALA A CA 1
ATOM 703 C C . ALA A 1 89 ? -3.383 3.816 10.312 1.00 97.25 89 ALA A C 1
ATOM 705 O O . ALA A 1 89 ? -3.982 4.339 11.263 1.00 97.25 89 ALA A O 1
ATOM 706 N N . VAL A 1 90 ? -2.200 3.227 10.467 1.00 95.88 90 VAL A N 1
ATOM 707 C CA . VAL A 1 90 ? -1.490 3.123 11.743 1.00 95.88 90 VAL A CA 1
ATOM 708 C C . VAL A 1 90 ? -0.257 4.027 11.735 1.00 95.88 90 VAL A C 1
ATOM 710 O O . VAL A 1 90 ? 0.771 3.717 11.147 1.00 95.88 90 VAL A O 1
ATOM 713 N N . MET A 1 91 ? -0.324 5.127 12.484 1.00 94.12 91 MET A N 1
ATOM 714 C CA . MET A 1 91 ? 0.706 6.176 12.534 1.00 94.12 91 MET A CA 1
ATOM 715 C C . MET A 1 91 ? 1.919 5.831 13.421 1.00 94.12 91 MET A C 1
ATOM 717 O O . MET A 1 91 ? 2.560 6.715 13.985 1.00 94.12 91 MET A O 1
ATOM 721 N N . SER A 1 92 ? 2.212 4.541 13.609 1.00 89.25 92 SER A N 1
ATOM 722 C CA . SER A 1 92 ? 3.469 4.086 14.225 1.00 89.25 92 SER A CA 1
ATOM 723 C C . SER A 1 92 ? 4.569 3.811 13.191 1.00 89.25 92 SER A C 1
ATOM 725 O O . SER A 1 92 ? 5.718 3.572 13.571 1.00 89.25 92 SER A O 1
ATOM 727 N N . GLY A 1 93 ? 4.204 3.797 11.906 1.00 86.50 93 GLY A N 1
ATOM 728 C CA . GLY A 1 93 ? 5.073 3.496 10.775 1.00 86.50 93 GLY A CA 1
ATOM 729 C C . GLY A 1 93 ? 5.493 4.737 9.997 1.00 86.50 93 GLY A C 1
ATOM 730 O O . GLY A 1 93 ? 6.155 5.607 10.570 1.00 86.50 93 GLY A O 1
ATOM 731 N N . ASP A 1 94 ? 5.158 4.771 8.707 1.00 87.50 94 ASP A N 1
ATOM 732 C CA . ASP A 1 94 ? 5.619 5.796 7.760 1.00 87.50 94 ASP A CA 1
ATOM 733 C C . ASP A 1 94 ? 4.596 6.924 7.541 1.00 87.50 94 ASP A C 1
ATOM 735 O O . ASP A 1 94 ? 4.986 8.073 7.339 1.00 87.50 94 ASP A O 1
ATOM 739 N N . ILE A 1 95 ? 3.296 6.640 7.645 1.00 92.56 95 ILE A N 1
ATOM 740 C CA . ILE A 1 95 ? 2.249 7.665 7.668 1.00 92.56 95 ILE A CA 1
ATOM 741 C C . ILE A 1 95 ? 2.239 8.406 9.013 1.00 92.56 95 ILE A C 1
ATOM 743 O O . ILE A 1 95 ? 2.217 7.801 10.087 1.00 92.56 95 ILE A O 1
ATOM 747 N N . ASP A 1 96 ? 2.069 9.726 8.948 1.00 94.56 96 ASP A N 1
ATOM 748 C CA . ASP A 1 96 ? 1.634 10.565 10.060 1.00 94.56 96 ASP A CA 1
ATOM 749 C C . ASP A 1 96 ? 0.383 11.397 9.701 1.00 94.56 96 ASP A C 1
ATOM 751 O O . ASP A 1 96 ? -0.209 11.276 8.625 1.00 94.56 96 ASP A O 1
ATOM 755 N N . ARG A 1 97 ? -0.051 12.261 10.626 1.00 93.50 97 ARG A N 1
ATOM 756 C CA . ARG A 1 97 ? -1.232 13.116 10.421 1.00 93.50 97 ARG A CA 1
ATOM 757 C C . ARG A 1 97 ? -1.062 14.127 9.293 1.00 93.50 97 ARG A C 1
ATOM 759 O O . ARG A 1 97 ? -2.056 14.484 8.670 1.00 93.50 97 ARG A O 1
ATOM 766 N N . GLU A 1 98 ? 0.144 14.639 9.080 1.00 95.31 98 GLU A N 1
ATOM 767 C CA . GLU A 1 98 ? 0.395 15.653 8.057 1.00 95.31 98 GLU A CA 1
ATOM 768 C C . GLU A 1 98 ? 0.422 15.026 6.664 1.00 95.31 98 GLU A C 1
ATOM 770 O O . GLU A 1 98 ? -0.096 15.626 5.723 1.00 95.31 98 GLU A O 1
ATOM 775 N N . ILE A 1 99 ? 0.937 13.800 6.547 1.00 95.50 99 ILE A N 1
ATOM 776 C CA . ILE A 1 99 ? 0.855 12.987 5.330 1.00 95.50 99 ILE A CA 1
ATOM 777 C C . ILE A 1 99 ? -0.612 12.703 4.987 1.00 95.50 99 ILE A C 1
ATOM 779 O O . ILE A 1 99 ? -1.037 13.008 3.876 1.00 95.50 99 ILE A O 1
ATOM 783 N N . LEU A 1 100 ? -1.425 12.231 5.944 1.00 94.94 100 LEU A N 1
ATOM 784 C CA . LEU A 1 100 ? -2.850 11.946 5.696 1.00 94.94 100 LEU A CA 1
ATOM 785 C C . LEU A 1 100 ? -3.662 13.174 5.276 1.00 94.94 100 LEU A C 1
ATOM 787 O O . LEU A 1 100 ? -4.588 13.053 4.482 1.00 94.94 100 LEU A O 1
ATOM 791 N N . LYS A 1 101 ? -3.335 14.364 5.792 1.00 94.75 101 LYS A N 1
ATOM 792 C CA . LYS A 1 101 ? -4.015 15.608 5.389 1.00 94.75 101 LYS A CA 1
ATOM 793 C C . LYS A 1 101 ? -3.784 15.967 3.923 1.00 94.75 101 LYS A C 1
ATOM 795 O O . LYS A 1 101 ? -4.602 16.682 3.354 1.00 94.75 101 LYS A O 1
ATOM 800 N N . LYS A 1 102 ? -2.654 15.539 3.359 1.00 96.81 102 LYS A N 1
ATOM 801 C CA . LYS A 1 102 ? -2.242 15.821 1.979 1.00 96.81 102 LYS A CA 1
ATOM 802 C C . LYS A 1 102 ? -2.516 14.655 1.031 1.00 96.81 102 LYS A C 1
ATOM 804 O O . LYS A 1 102 ? -2.246 14.798 -0.153 1.00 96.81 102 LYS A O 1
ATOM 809 N N . ALA A 1 103 ? -2.985 13.526 1.557 1.00 96.50 103 ALA A N 1
ATOM 810 C CA . ALA A 1 103 ? -3.286 12.341 0.777 1.00 96.50 103 ALA A CA 1
ATOM 811 C C . ALA A 1 103 ? -4.461 12.601 -0.172 1.00 96.50 103 ALA A C 1
ATOM 813 O O . ALA A 1 103 ? -5.408 13.316 0.180 1.00 96.50 103 ALA A O 1
ATOM 814 N N . ASP A 1 104 ? -4.402 11.982 -1.347 1.00 97.25 104 ASP A N 1
ATOM 815 C CA . ASP A 1 104 ? -5.510 11.989 -2.296 1.00 97.25 104 ASP A CA 1
ATOM 816 C C . ASP A 1 104 ? -6.742 11.309 -1.684 1.00 97.25 104 ASP A C 1
ATOM 818 O O . ASP A 1 104 ? -6.627 10.499 -0.762 1.00 97.25 104 ASP A O 1
ATOM 822 N N . GLU A 1 105 ? -7.943 11.608 -2.193 1.00 97.38 105 GLU A N 1
ATOM 823 C CA . GLU A 1 105 ? -9.185 11.045 -1.634 1.00 97.38 105 GLU A CA 1
ATOM 824 C C . GLU A 1 105 ? -9.161 9.511 -1.588 1.00 97.38 105 GLU A C 1
ATOM 826 O O . GLU A 1 105 ? -9.567 8.929 -0.586 1.00 97.38 105 GLU A O 1
ATOM 831 N N . ILE A 1 106 ? -8.609 8.856 -2.618 1.00 97.44 106 ILE A N 1
ATOM 832 C CA . ILE A 1 106 ? -8.503 7.389 -2.669 1.00 97.44 106 ILE A CA 1
ATOM 833 C C . ILE A 1 106 ? -7.539 6.813 -1.623 1.00 97.44 106 ILE A C 1
ATOM 835 O O . ILE A 1 106 ? -7.622 5.641 -1.277 1.00 97.44 106 ILE A O 1
ATOM 839 N N . GLN A 1 107 ? -6.645 7.630 -1.073 1.00 98.00 107 GLN A N 1
ATOM 840 C CA . GLN A 1 107 ? -5.667 7.238 -0.058 1.00 98.00 107 GLN A CA 1
ATOM 841 C C . GLN A 1 107 ? -6.127 7.568 1.366 1.00 98.00 107 GLN A C 1
ATOM 843 O O . GLN A 1 107 ? -5.411 7.282 2.332 1.00 98.00 107 GLN A O 1
ATOM 848 N N . LYS A 1 108 ? -7.302 8.184 1.535 1.00 97.75 108 LYS A N 1
ATOM 849 C CA . LYS A 1 108 ? -7.808 8.508 2.867 1.00 97.75 108 LYS A CA 1
ATOM 850 C C . LYS A 1 108 ? -8.309 7.246 3.574 1.00 97.75 108 LYS A C 1
ATOM 852 O O . LYS A 1 108 ? -9.125 6.522 3.008 1.00 97.75 108 LYS A O 1
ATOM 857 N N . PRO A 1 109 ? -7.853 6.986 4.811 1.00 97.25 109 PRO A N 1
ATOM 858 C CA . PRO A 1 109 ? -8.352 5.875 5.604 1.00 97.25 109 PRO A CA 1
ATOM 859 C C . PRO A 1 109 ? -9.740 6.170 6.174 1.00 97.25 109 PRO A C 1
ATOM 861 O O . PRO A 1 109 ? -10.020 7.313 6.548 1.00 97.25 109 PRO A O 1
ATOM 864 N N . ASP A 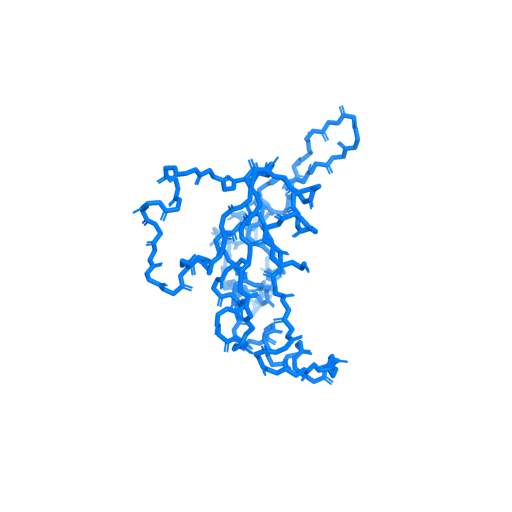1 110 ? -10.531 5.127 6.420 1.00 96.50 110 ASP A N 1
ATOM 865 C CA . ASP A 1 110 ? -11.723 5.233 7.274 1.00 96.50 110 ASP A CA 1
ATOM 866 C C . ASP A 1 110 ? -11.344 5.577 8.723 1.00 96.50 110 ASP A C 1
ATOM 868 O O . ASP A 1 110 ? -12.020 6.354 9.405 1.00 96.50 110 ASP A O 1
ATOM 872 N N . TYR A 1 111 ? -10.226 5.021 9.209 1.00 95.94 111 TYR A N 1
ATOM 873 C CA . TYR A 1 111 ? -9.761 5.236 10.578 1.00 95.94 111 TYR A CA 1
ATOM 874 C C . TYR A 1 111 ? -8.261 5.516 10.685 1.00 95.94 111 TYR A C 1
ATOM 876 O O . TYR A 1 111 ? -7.420 4.807 10.142 1.00 95.94 111 TYR A O 1
ATOM 884 N N . GLY A 1 112 ? -7.913 6.504 11.516 1.00 95.06 112 GLY A N 1
ATOM 885 C CA . GLY A 1 112 ? -6.537 6.779 11.937 1.00 95.06 112 GLY A CA 1
ATOM 886 C C . GLY A 1 112 ? -6.256 6.312 13.369 1.00 95.06 112 GLY A C 1
ATOM 887 O O . GLY A 1 112 ? -6.855 6.798 14.341 1.00 95.06 112 GLY A O 1
ATOM 888 N N . LEU A 1 113 ? -5.287 5.412 13.533 1.00 95.38 113 LEU A N 1
ATOM 889 C CA . LEU A 1 113 ? -4.811 4.919 14.826 1.00 95.38 113 LEU A CA 1
ATOM 890 C C . LEU A 1 113 ? -3.370 5.362 15.083 1.00 95.38 113 LEU A C 1
ATOM 892 O O . LEU A 1 113 ? -2.542 5.389 14.187 1.00 95.38 113 LEU A O 1
ATOM 896 N N . SER A 1 114 ? -3.037 5.675 16.337 1.00 92.50 114 SER A N 1
ATOM 897 C CA . SER A 1 114 ? -1.643 5.964 16.715 1.00 92.50 114 SER A CA 1
ATOM 898 C C . SER A 1 114 ? -0.768 4.706 16.774 1.00 92.50 114 SER A C 1
ATOM 900 O O . SER A 1 114 ? 0.448 4.803 16.719 1.00 92.50 114 SER A O 1
ATOM 902 N N . SER A 1 115 ? -1.379 3.536 16.968 1.00 92.38 115 SER A N 1
ATOM 903 C CA . SER A 1 115 ? -0.726 2.225 16.959 1.00 92.38 115 SER A CA 1
ATOM 904 C C . SER A 1 115 ? -1.781 1.121 16.867 1.00 92.38 115 SER A C 1
ATOM 906 O O . SER A 1 115 ? -2.944 1.332 17.240 1.00 92.38 115 SER A O 1
ATOM 908 N N . LEU A 1 116 ? -1.370 -0.076 16.441 1.00 91.00 116 LEU A N 1
ATOM 909 C CA . LEU A 1 116 ? -2.258 -1.238 16.321 1.00 91.00 116 LEU A CA 1
ATOM 910 C C . LEU A 1 116 ? -2.902 -1.636 17.663 1.00 91.00 116 LEU A C 1
ATOM 912 O O . LEU A 1 116 ? -4.042 -2.088 17.705 1.00 91.00 116 LEU A O 1
ATOM 916 N N . ALA A 1 1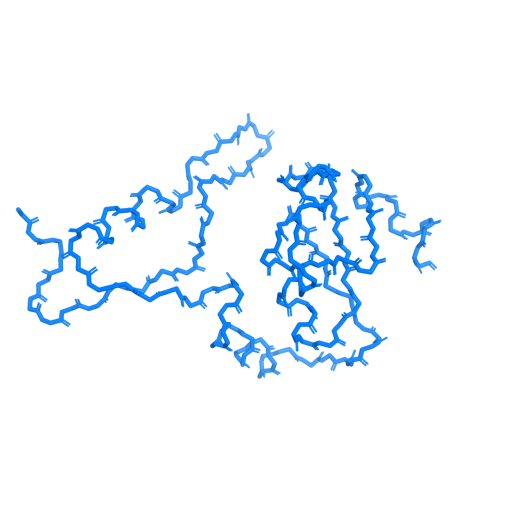17 ? -2.236 -1.352 18.788 1.00 91.12 117 ALA A N 1
ATOM 917 C CA . ALA A 1 117 ? -2.761 -1.581 20.138 1.00 91.12 117 ALA A CA 1
ATOM 918 C C . ALA A 1 117 ? -4.060 -0.804 20.453 1.00 91.12 117 ALA A C 1
ATOM 920 O O . ALA A 1 117 ? -4.682 -1.008 21.501 1.00 91.12 117 ALA A O 1
ATOM 921 N N . ARG A 1 118 ? -4.479 0.131 19.590 1.00 90.69 118 ARG A N 1
ATOM 922 C CA . ARG A 1 118 ? -5.747 0.862 19.732 1.00 90.69 118 ARG A CA 1
ATOM 923 C C . ARG A 1 118 ? -6.910 0.257 18.951 1.00 90.69 118 ARG A C 1
ATOM 925 O O . ARG A 1 118 ? -8.024 0.720 19.172 1.00 90.69 118 ARG A O 1
ATOM 932 N N . LEU A 1 119 ? -6.676 -0.763 18.125 1.00 89.38 119 LEU A N 1
ATOM 933 C CA . LEU A 1 119 ? -7.682 -1.363 17.244 1.00 89.38 119 LEU A CA 1
ATOM 934 C C . LEU A 1 119 ? -8.946 -1.791 18.014 1.00 89.38 119 LEU A C 1
ATOM 936 O O . LEU A 1 119 ? -10.026 -1.263 17.761 1.00 89.38 119 LEU A O 1
ATOM 940 N N . LYS A 1 120 ? -8.781 -2.614 19.061 1.00 87.44 120 LYS A N 1
ATOM 941 C CA . LYS A 1 120 ? -9.873 -3.108 19.929 1.00 87.44 120 LYS A CA 1
ATOM 942 C C . LYS A 1 120 ? -10.600 -2.032 20.752 1.00 87.44 120 LYS A C 1
ATOM 944 O O . LYS A 1 120 ? -11.593 -2.298 21.400 1.00 87.44 120 LYS A O 1
ATOM 949 N N . ARG A 1 121 ? -10.047 -0.825 20.865 1.00 82.94 121 ARG A N 1
ATOM 950 C CA . ARG A 1 121 ? -10.672 0.244 21.669 1.00 82.94 121 ARG A CA 1
ATOM 951 C C . ARG A 1 121 ? -11.426 1.255 20.823 1.00 82.94 121 ARG A C 1
ATOM 953 O O . ARG A 1 121 ? -12.077 2.127 21.386 1.00 82.94 121 ARG A O 1
ATOM 960 N N . LYS A 1 122 ? -11.223 1.232 19.509 1.00 78.88 122 LYS A N 1
ATOM 961 C CA . LYS A 1 122 ? -11.689 2.284 18.607 1.00 78.88 122 LYS A CA 1
ATOM 962 C C . LYS A 1 122 ? -12.536 1.770 17.454 1.00 78.88 122 LYS A C 1
ATOM 964 O O . LYS A 1 122 ? -13.257 2.586 16.895 1.00 78.88 122 LYS A O 1
ATOM 969 N N . ILE A 1 123 ? -12.390 0.502 17.071 1.00 83.12 123 ILE A N 1
ATOM 970 C CA . ILE A 1 123 ? -12.994 -0.024 15.843 1.00 83.12 123 ILE A CA 1
ATOM 971 C C . ILE A 1 123 ? -13.679 -1.374 16.083 1.00 83.12 123 ILE A C 1
ATOM 973 O O . ILE A 1 123 ? -14.830 -1.523 15.691 1.00 83.12 123 ILE A O 1
ATOM 977 N N . LEU A 1 124 ? -12.996 -2.325 16.739 1.00 76.69 124 LEU A N 1
ATOM 978 C CA . LEU A 1 124 ? -13.604 -3.581 17.218 1.00 76.69 124 LEU A CA 1
ATOM 979 C C . LEU A 1 124 ? -14.217 -3.383 18.604 1.00 76.69 124 LEU A C 1
ATOM 981 O O . LEU A 1 124 ? -15.209 -4.074 18.912 1.00 76.69 124 LEU A O 1
#

Secondary structure (DSSP, 8-state):
--SS-TT--EEE----SEEE-SS-EEE-THHHHHHHHHHS-EEE-STT-HHHHHHHHHH----TTT-EEEESSHHHHHHHHHTTPEEEEETTSS--HHHHHHS-GGG--SEEESSGGGHHHHT-

Sequence (124 aa):
MNILQGDGKAIICSSENTFRTMKKTMPHQGMFNQAFREMGETRLVGKPDDFYQEVFQDYFSYFTGASMFVGDRLEDMETGNNLGMTTVAVMSGDIDREILKKADEIQKPDYGLSSLARLKRKIL

Foldseek 3Di:
DQPDDDQDEAEAADCDQWDDDPVDIDGDCNVVVVVRVVRDHYDYCHFPDPNNLVVCPVVDDDDQAVAEQEDADLSSQLNCLVNNHQYEHALPDDDDPVNLVPRDPSSHGPYYHPHPVCCVVPPD

Radius of gyration: 16.65 Å; chains: 1; bounding box: 44×32×47 Å

pLDDT: mean 91.58, std 6.69, range [57.78, 98.0]